Protein AF-A0A269XEV3-F1 (afdb_monomer)

Foldseek 3Di:
DVVVVDAAEDECPPQDADDLVVLLVHQEYEYEQVSLCSNQVFHDDDPVSVVSSVVSSVVSNHAKYWYQDDQQAIWIDGPVDIDGDGDDPDPPPDDPCPVVVVVVVD

Radius of gyration: 13.46 Å; Cα contacts (8 Å, |Δi|>4): 160; chains: 1; bounding box: 39×26×30 Å

Organism: NCBI:txid152332

Solvent-accessible surface area (backbone atoms only — not comparable to full-atom values): 6289 Å² total; per-residue (Å²): 97,68,94,73,79,43,89,34,76,43,65,57,77,74,77,61,94,74,57,66,75,56,45,52,60,24,40,30,40,45,29,42,59,71,35,44,23,67,75,61,70,47,76,72,84,50,71,68,41,48,49,54,44,37,50,58,42,42,79,46,54,26,55,32,36,33,38,40,51,70,86,67,12,34,40,38,31,42,95,87,52,70,51,77,46,67,46,79,91,64,87,79,87,70,85,90,53,65,70,60,55,55,65,74,72,112

Sequence (106 aa):
AKAHGVTTILNPAPAIDLPDSLLSLTDIIIPNETEAERLSGISIKNEADMQQTGDYFFERGISTVLITLGEQGTFFATQHESHIVPAYQVKAIDTTAAGDTFIGAF

pLDDT: mean 72.67, std 17.77, range [34.69, 91.31]

Mean predicted aligned error: 10.33 Å

InterPro domains:
  IPR002139 Ribokinase/fructokinase [PR00990] (21-36)
  IPR002139 Ribokinase/fructokinase [PR00990] (65-76)
  IPR011611 Carbohydrate kinase PfkB [PF00294] (1-106)
  IPR029056 Ribokinase-like [G3DSA:3.40.1190.20] (1-106)
  IPR029056 Ribokinase-like [SSF53613] (1-106)

Nearest PDB structures (foldseek):
  3ry7-assembly1_A-2  TM=9.185E-01  e=3.336E-14  Staphylococcus aureus subsp. aureus COL
  4xck-assembly1_A  TM=9.281E-01  e=1.525E-11  Vibrio cholerae O395
  1rk2-assembly2_C  TM=9.234E-01  e=3.858E-10  Escherichia coli
  5c3z-assembly1_B  TM=8.603E-01  e=1.132E-09  Homo sapiens
  6ils-assembly1_A  TM=9.119E-01  e=3.750E-08  Arabidopsis thaliana

Secondary structure (DSSP, 8-state):
-GGGTPPPEE---S-----HHHHTT-SEE--BHHHHHHHH----SSHHHHHHHHHHHHTTT-SEEEEE-GGG-EEEEESS-EEEEPPP----S--SSHHHHHHTT-

Structure (mmCIF, N/CA/C/O backbone):
data_AF-A0A269XEV3-F1
#
_entry.id   AF-A0A269XEV3-F1
#
loop_
_atom_site.group_PDB
_atom_site.id
_atom_site.type_symbol
_atom_site.label_atom_id
_atom_site.label_alt_id
_atom_site.label_comp_id
_atom_site.label_asym_id
_atom_site.label_entity_id
_atom_site.label_seq_id
_atom_site.pdbx_PDB_ins_code
_atom_site.Cartn_x
_atom_site.Cartn_y
_atom_site.Cartn_z
_atom_site.occupancy
_atom_site.B_iso_or_equiv
_atom_site.auth_seq_id
_atom_site.auth_comp_id
_atom_site.auth_asym_id
_atom_site.auth_atom_id
_atom_site.pdbx_PDB_model_num
ATOM 1 N N . ALA A 1 1 ? -14.583 -10.912 11.504 1.00 55.06 1 ALA A N 1
ATOM 2 C CA . ALA A 1 1 ? -14.010 -9.590 11.829 1.00 55.06 1 ALA A CA 1
ATOM 3 C C . ALA A 1 1 ? -14.975 -8.455 11.465 1.00 55.06 1 ALA A C 1
ATOM 5 O O . ALA A 1 1 ? -15.510 -7.847 12.383 1.00 55.06 1 ALA A O 1
ATOM 6 N N . LYS A 1 2 ? -15.332 -8.260 10.184 1.00 41.47 2 LYS A N 1
ATOM 7 C CA . LYS A 1 2 ? -16.237 -7.173 9.739 1.00 41.47 2 LYS A CA 1
ATOM 8 C C . LYS A 1 2 ? -17.630 -7.159 10.400 1.00 41.47 2 LYS A C 1
ATOM 10 O O . LYS A 1 2 ? -18.126 -6.109 10.782 1.00 41.47 2 LYS A O 1
ATOM 15 N N . ALA A 1 3 ? -18.215 -8.332 10.652 1.00 45.31 3 ALA A N 1
ATOM 16 C CA . ALA A 1 3 ? -19.509 -8.466 11.341 1.00 45.31 3 ALA A CA 1
ATOM 17 C C . ALA A 1 3 ? -19.503 -8.053 12.834 1.00 45.31 3 ALA A C 1
ATOM 19 O O . ALA A 1 3 ? -20.562 -7.992 13.451 1.00 45.31 3 ALA A O 1
ATOM 20 N N . HIS A 1 4 ? -18.329 -7.773 13.414 1.00 53.59 4 HIS A N 1
ATOM 21 C CA . HIS A 1 4 ? -18.168 -7.360 14.812 1.00 53.59 4 HIS A CA 1
ATOM 22 C C . HIS A 1 4 ? -17.565 -5.950 14.966 1.00 53.59 4 HIS A C 1
ATOM 24 O O . HIS A 1 4 ? -17.197 -5.581 16.076 1.00 53.59 4 HIS A O 1
ATOM 30 N N . GLY A 1 5 ? -17.458 -5.162 13.884 1.00 51.56 5 GLY A N 1
ATOM 31 C CA . GLY A 1 5 ? -16.924 -3.790 13.934 1.00 51.56 5 GLY A CA 1
ATOM 32 C C . GLY A 1 5 ? -15.411 -3.701 14.168 1.00 51.56 5 GLY A C 1
ATOM 33 O O . GLY A 1 5 ? -14.931 -2.687 14.661 1.00 51.56 5 GLY A O 1
ATOM 34 N N . VAL A 1 6 ? -14.667 -4.765 13.855 1.00 54.31 6 VAL A N 1
ATOM 35 C CA . VAL A 1 6 ? -13.207 -4.823 14.018 1.00 54.31 6 VAL A CA 1
ATOM 36 C C . VAL A 1 6 ? -12.538 -4.445 12.699 1.00 54.31 6 VAL A C 1
ATOM 38 O O . VAL A 1 6 ? -12.806 -5.107 11.693 1.00 54.31 6 VAL A O 1
ATOM 41 N N . THR A 1 7 ? -11.667 -3.430 12.723 1.00 65.75 7 THR A N 1
ATOM 42 C CA . THR A 1 7 ? -10.837 -3.016 11.582 1.00 65.75 7 THR A CA 1
ATOM 43 C C . THR A 1 7 ? -9.985 -4.182 11.099 1.00 65.75 7 THR A C 1
ATOM 45 O O . THR A 1 7 ? -9.284 -4.825 11.883 1.00 65.75 7 THR A O 1
ATOM 48 N N . THR A 1 8 ? -10.053 -4.470 9.806 1.00 72.25 8 THR A N 1
ATOM 49 C CA . THR A 1 8 ? -9.290 -5.547 9.172 1.00 72.25 8 THR A CA 1
ATOM 50 C C . THR A 1 8 ? -8.102 -4.990 8.401 1.00 72.25 8 THR A C 1
ATOM 52 O O . THR A 1 8 ? -8.264 -4.154 7.513 1.00 72.25 8 THR A O 1
ATOM 55 N N . ILE A 1 9 ? -6.907 -5.474 8.745 1.00 73.88 9 ILE A N 1
ATOM 56 C CA . ILE A 1 9 ? -5.658 -5.121 8.071 1.00 73.88 9 ILE A CA 1
ATOM 57 C C . ILE A 1 9 ? -5.155 -6.353 7.320 1.00 73.88 9 ILE A C 1
ATOM 59 O O . ILE A 1 9 ? -5.000 -7.422 7.914 1.00 73.88 9 ILE A O 1
ATOM 63 N N . LEU A 1 10 ? -4.913 -6.206 6.019 1.00 73.12 10 LEU A N 1
ATOM 64 C CA . LEU A 1 10 ? -4.366 -7.249 5.159 1.00 73.12 10 LEU A CA 1
ATOM 65 C C . LEU A 1 10 ? -2.969 -6.854 4.683 1.00 73.12 10 LEU A C 1
ATOM 67 O O . LEU A 1 10 ? -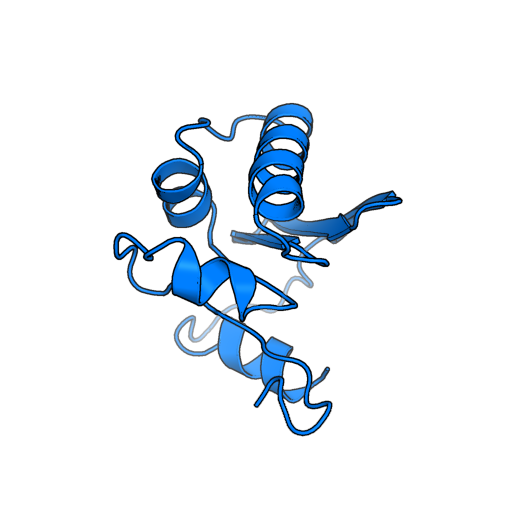2.811 -5.881 3.948 1.00 73.12 10 LEU A O 1
ATOM 71 N N . ASN A 1 11 ? -1.972 -7.650 5.059 1.00 74.56 11 ASN A N 1
ATOM 72 C CA . ASN A 1 11 ? -0.640 -7.609 4.466 1.00 74.56 11 ASN A CA 1
ATOM 73 C C . ASN A 1 11 ? -0.527 -8.775 3.465 1.00 74.56 11 ASN A C 1
ATOM 75 O O . ASN A 1 11 ? -0.437 -9.928 3.901 1.00 74.56 11 ASN A O 1
ATOM 79 N N . PRO A 1 12 ? -0.606 -8.526 2.148 1.00 61.56 12 PRO A N 1
ATOM 80 C CA . PRO A 1 12 ? -0.622 -9.566 1.128 1.00 61.56 12 PRO A CA 1
ATOM 81 C C . PRO A 1 12 ? 0.786 -10.118 0.836 1.00 61.56 12 PRO A C 1
ATOM 83 O O . PRO A 1 12 ? 1.219 -10.136 -0.312 1.00 61.56 12 PRO A O 1
ATOM 86 N N . ALA A 1 13 ? 1.479 -10.604 1.869 1.00 57.88 13 ALA A N 1
ATOM 87 C CA . ALA A 1 13 ? 2.804 -11.203 1.754 1.00 57.88 13 ALA A CA 1
ATOM 88 C C . ALA A 1 13 ? 2.743 -12.737 1.923 1.00 57.88 13 ALA A C 1
ATOM 90 O O . ALA A 1 13 ? 2.235 -13.217 2.943 1.00 57.88 13 ALA A O 1
ATOM 91 N N . PRO A 1 14 ? 3.306 -13.542 0.996 1.00 53.31 14 PRO A N 1
ATOM 92 C CA . PRO A 1 14 ? 3.830 -13.177 -0.326 1.00 53.31 14 PRO A CA 1
ATOM 93 C C . PRO A 1 14 ? 2.710 -12.915 -1.350 1.00 53.31 14 PRO A C 1
ATOM 95 O O . PRO A 1 14 ? 1.580 -13.351 -1.152 1.00 53.31 14 PRO A O 1
ATOM 98 N N . ALA A 1 15 ? 3.056 -12.273 -2.474 1.00 57.69 15 ALA A N 1
ATOM 99 C CA . ALA A 1 15 ? 2.154 -11.902 -3.569 1.00 57.69 15 ALA A CA 1
ATOM 100 C C . ALA A 1 15 ? 1.326 -13.084 -4.125 1.00 57.69 15 ALA A C 1
ATOM 102 O O . ALA A 1 15 ? 1.743 -13.790 -5.052 1.00 57.69 15 ALA A O 1
ATOM 103 N N . ILE A 1 16 ? 0.145 -13.296 -3.549 1.00 61.69 16 ILE A N 1
ATOM 104 C CA . ILE A 1 16 ? -0.856 -14.281 -3.963 1.00 61.69 16 ILE A CA 1
ATOM 105 C C . ILE A 1 16 ? -2.010 -13.519 -4.615 1.00 61.69 16 ILE 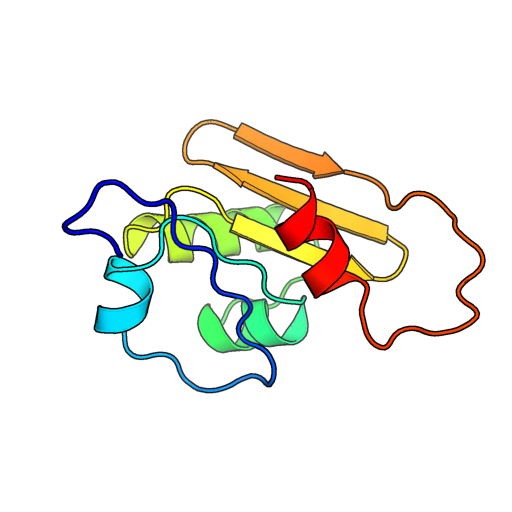A C 1
ATOM 107 O O . ILE A 1 16 ? -2.384 -12.442 -4.151 1.00 61.69 16 ILE A O 1
ATOM 111 N N . ASP A 1 17 ? -2.585 -14.081 -5.678 1.00 64.12 17 ASP A N 1
ATOM 112 C CA . ASP A 1 17 ? -3.805 -13.545 -6.279 1.00 64.12 17 ASP A CA 1
ATOM 113 C C . ASP A 1 17 ? -4.938 -13.587 -5.243 1.00 64.12 17 ASP A C 1
ATOM 115 O O . ASP A 1 17 ? -5.408 -14.655 -4.837 1.00 64.12 17 ASP A O 1
ATOM 119 N N . LEU A 1 18 ? -5.338 -12.411 -4.763 1.00 67.56 18 LEU A N 1
ATOM 120 C CA . LEU A 1 18 ? -6.385 -12.271 -3.762 1.00 67.56 18 LEU A CA 1
ATOM 121 C C . LEU A 1 18 ? -7.753 -12.236 -4.449 1.00 67.56 18 LEU A C 1
ATOM 123 O O . LEU A 1 18 ? -7.962 -11.407 -5.333 1.00 67.56 18 LEU A O 1
ATOM 127 N N . PRO A 1 19 ? -8.709 -13.093 -4.049 1.00 71.94 19 PRO A N 1
ATOM 128 C CA . PRO A 1 19 ? -10.057 -13.016 -4.587 1.00 71.94 19 PRO A CA 1
ATOM 129 C C . PRO A 1 19 ? -10.723 -11.711 -4.135 1.00 71.94 19 PRO A C 1
ATOM 131 O O . PRO A 1 19 ? -10.600 -11.322 -2.970 1.00 71.94 19 PRO A O 1
ATOM 134 N N . ASP A 1 20 ? -11.498 -11.081 -5.020 1.00 69.81 20 ASP A N 1
ATOM 135 C CA . ASP A 1 20 ? -12.201 -9.816 -4.742 1.00 69.81 20 ASP A CA 1
ATOM 136 C C . ASP A 1 20 ? -13.054 -9.879 -3.462 1.00 69.81 20 ASP A C 1
ATOM 138 O O . ASP A 1 20 ? -13.161 -8.905 -2.721 1.00 69.81 20 ASP A O 1
ATOM 142 N N . SER A 1 21 ? -13.591 -11.059 -3.130 1.00 70.88 21 SER A N 1
ATOM 143 C CA . SER A 1 21 ? -14.347 -11.291 -1.895 1.00 70.88 21 SER A CA 1
ATOM 144 C C . SER A 1 21 ? -13.545 -11.032 -0.616 1.00 70.88 21 SER A C 1
ATOM 146 O O . SER A 1 21 ? -14.130 -10.690 0.408 1.00 70.88 21 SER A O 1
ATOM 148 N N . LEU A 1 22 ? -12.222 -11.221 -0.647 1.00 68.88 22 LEU A N 1
ATOM 1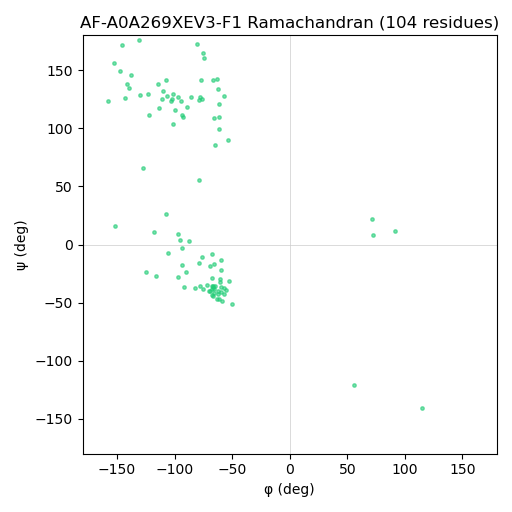49 C CA . LEU A 1 22 ? -11.337 -10.961 0.490 1.00 68.88 22 LEU A CA 1
ATOM 150 C C . LEU A 1 22 ? -10.981 -9.471 0.569 1.00 68.88 22 LEU A C 1
ATOM 152 O O . LEU A 1 22 ? -10.978 -8.904 1.661 1.00 68.88 22 LEU A O 1
ATOM 156 N N . LEU A 1 23 ? -10.795 -8.819 -0.583 1.00 69.44 23 LEU A N 1
ATOM 157 C CA . LEU A 1 23 ? -10.583 -7.371 -0.667 1.00 69.44 23 LEU A CA 1
ATOM 158 C C . LEU A 1 23 ? -11.803 -6.600 -0.147 1.00 69.44 23 LEU A C 1
ATOM 160 O O . LEU A 1 23 ? -11.652 -5.712 0.683 1.00 69.44 23 LEU A O 1
ATOM 164 N N . SER A 1 24 ? -13.024 -7.016 -0.493 1.00 69.56 24 SER A N 1
ATOM 165 C CA . SER A 1 24 ? -14.250 -6.396 0.037 1.00 69.56 24 SER A CA 1
ATOM 166 C C . SER A 1 24 ? -14.454 -6.593 1.545 1.00 69.56 24 SER A C 1
ATOM 168 O O . SER A 1 24 ? -15.261 -5.892 2.162 1.00 69.56 24 SER A O 1
ATOM 170 N N . LEU A 1 25 ? -13.751 -7.545 2.165 1.00 73.31 25 LEU A N 1
ATOM 171 C CA . LEU A 1 25 ? -13.751 -7.753 3.615 1.00 73.31 25 LEU A CA 1
ATOM 172 C C . LEU A 1 25 ? -12.605 -7.031 4.329 1.00 73.31 25 LEU A C 1
ATOM 174 O O . LEU A 1 25 ? -12.569 -7.101 5.554 1.00 73.31 25 LEU A O 1
ATOM 178 N N . THR A 1 26 ? -11.727 -6.363 3.580 1.00 77.94 26 THR A N 1
ATOM 179 C CA . THR A 1 26 ? -10.525 -5.681 4.061 1.00 77.94 26 THR A CA 1
ATOM 180 C C . THR A 1 26 ? -10.773 -4.178 4.141 1.00 77.94 26 THR A C 1
ATOM 182 O O . THR A 1 26 ? -11.230 -3.574 3.175 1.00 77.94 26 THR A O 1
ATOM 185 N N . ASP A 1 27 ? -10.464 -3.564 5.280 1.00 79.06 27 ASP A N 1
ATOM 186 C CA . ASP A 1 27 ? -10.601 -2.116 5.464 1.00 79.06 27 ASP A CA 1
ATOM 187 C C . ASP A 1 27 ? -9.293 -1.386 5.120 1.00 79.06 27 ASP A C 1
ATOM 189 O O . ASP A 1 27 ? -9.326 -0.300 4.537 1.00 79.06 27 ASP A O 1
ATOM 193 N N . ILE A 1 28 ? -8.151 -2.008 5.441 1.00 82.75 28 ILE A N 1
ATOM 194 C CA . ILE A 1 28 ? -6.801 -1.486 5.204 1.00 82.75 28 ILE A CA 1
ATOM 195 C C . ILE A 1 28 ? -5.946 -2.550 4.510 1.00 82.75 28 ILE A C 1
ATOM 197 O O . ILE A 1 28 ? -5.837 -3.673 5.006 1.00 82.75 28 ILE A O 1
ATOM 201 N N . ILE A 1 29 ? -5.295 -2.198 3.400 1.00 84.69 29 ILE A N 1
ATOM 202 C CA . ILE A 1 29 ? -4.332 -3.072 2.714 1.00 84.69 29 ILE A CA 1
ATOM 203 C C . ILE A 1 29 ? -2.921 -2.478 2.770 1.00 84.69 29 ILE A C 1
ATOM 205 O O . ILE A 1 29 ? -2.757 -1.270 2.599 1.00 84.69 29 ILE A O 1
ATOM 209 N N . ILE A 1 30 ? -1.911 -3.319 3.015 1.00 86.50 30 ILE A N 1
ATOM 210 C CA . ILE A 1 30 ? -0.507 -2.901 3.164 1.00 86.50 30 ILE A CA 1
ATOM 211 C C . ILE A 1 30 ? 0.431 -3.708 2.239 1.00 86.50 30 ILE A C 1
ATOM 213 O O . ILE A 1 30 ? 1.219 -4.507 2.742 1.00 86.50 30 ILE A O 1
ATOM 217 N N . PRO A 1 31 ? 0.335 -3.593 0.899 1.00 87.69 31 PRO A N 1
ATOM 218 C CA . PRO A 1 31 ? 1.264 -4.271 -0.009 1.00 87.69 31 PRO A CA 1
ATOM 219 C C . PRO A 1 31 ? 2.653 -3.601 -0.055 1.00 87.69 31 PRO A C 1
ATOM 221 O O . PRO A 1 31 ? 2.816 -2.416 0.252 1.00 87.69 31 PRO A O 1
ATOM 224 N N . ASN A 1 32 ? 3.671 -4.333 -0.508 1.00 85.56 32 ASN A N 1
ATOM 225 C CA . ASN A 1 32 ? 4.879 -3.715 -1.081 1.00 85.56 32 ASN A CA 1
ATOM 226 C C . ASN A 1 32 ? 4.666 -3.289 -2.543 1.00 85.56 32 ASN A C 1
ATOM 228 O O . ASN A 1 32 ? 3.638 -3.604 -3.140 1.00 85.56 32 ASN A O 1
ATOM 232 N N . GLU A 1 33 ? 5.631 -2.571 -3.128 1.00 86.69 33 GLU A N 1
ATOM 233 C CA . GLU A 1 33 ? 5.574 -2.119 -4.530 1.00 86.69 33 GLU A CA 1
ATOM 234 C C . GLU A 1 33 ? 5.229 -3.269 -5.490 1.00 86.69 33 GLU A C 1
ATOM 236 O O . GLU A 1 33 ? 4.262 -3.181 -6.238 1.00 86.69 33 GLU A O 1
ATOM 241 N N . THR A 1 34 ? 5.947 -4.391 -5.417 1.00 85.12 34 THR A N 1
ATOM 242 C CA . THR A 1 34 ? 5.751 -5.535 -6.325 1.00 85.12 34 THR A CA 1
ATOM 243 C C . THR A 1 34 ? 4.388 -6.216 -6.154 1.00 85.12 34 THR A C 1
ATOM 245 O O . THR A 1 34 ? 3.776 -6.650 -7.129 1.00 85.12 34 THR A O 1
ATOM 248 N N . GLU A 1 35 ? 3.891 -6.331 -4.925 1.00 85.38 35 GLU A N 1
ATOM 249 C CA . GLU A 1 35 ? 2.561 -6.867 -4.619 1.00 85.38 35 GLU A CA 1
ATOM 250 C C . GLU A 1 35 ? 1.461 -5.938 -5.117 1.00 85.38 35 GLU A C 1
ATOM 252 O O . GLU A 1 35 ? 0.492 -6.405 -5.714 1.00 85.38 35 GLU A O 1
ATOM 257 N N . ALA A 1 36 ? 1.625 -4.631 -4.909 1.00 86.94 36 ALA A N 1
ATOM 258 C CA . ALA A 1 36 ? 0.693 -3.619 -5.370 1.00 86.94 36 ALA A CA 1
ATOM 259 C C . ALA A 1 36 ? 0.599 -3.637 -6.902 1.00 86.94 36 ALA A C 1
ATOM 261 O O . ALA A 1 36 ? -0.510 -3.729 -7.423 1.00 86.94 36 ALA A O 1
ATOM 262 N N . GLU A 1 37 ? 1.737 -3.676 -7.607 1.00 89.06 37 GLU A N 1
ATOM 263 C CA . GLU A 1 37 ? 1.784 -3.801 -9.069 1.00 89.06 37 GLU A CA 1
ATOM 264 C C . GLU A 1 37 ? 1.107 -5.083 -9.562 1.00 89.06 37 GLU A C 1
ATOM 266 O O . GLU A 1 37 ? 0.392 -5.075 -10.565 1.00 89.06 37 GLU A O 1
ATOM 271 N N . ARG A 1 38 ? 1.309 -6.204 -8.863 1.00 85.75 38 ARG A N 1
ATOM 272 C CA . ARG A 1 38 ? 0.715 -7.488 -9.248 1.00 85.75 38 ARG A CA 1
ATOM 273 C C . ARG A 1 38 ? -0.797 -7.514 -9.039 1.00 85.75 38 ARG A C 1
ATOM 275 O O . ARG A 1 38 ? -1.506 -8.069 -9.872 1.00 85.75 38 ARG A O 1
ATOM 282 N N . LEU A 1 39 ? -1.278 -6.936 -7.939 1.00 84.94 39 LEU A N 1
ATOM 283 C CA . LEU A 1 39 ? -2.699 -6.903 -7.597 1.00 84.94 39 LEU A CA 1
ATOM 284 C C . LEU A 1 39 ? -3.476 -5.896 -8.448 1.00 84.94 39 LEU A C 1
ATOM 286 O O . LEU A 1 39 ? -4.613 -6.191 -8.812 1.00 84.94 39 LEU A O 1
ATOM 290 N N . SER A 1 40 ? -2.892 -4.732 -8.751 1.00 86.06 40 SER A N 1
ATOM 291 C CA . SER A 1 40 ? -3.536 -3.672 -9.539 1.00 86.06 40 SER A CA 1
ATOM 292 C C . SER A 1 40 ? -3.296 -3.792 -11.044 1.00 86.06 40 SER A C 1
ATOM 294 O O . SER A 1 40 ? -4.083 -3.277 -11.837 1.00 86.06 40 SER A O 1
ATOM 296 N N . GLY A 1 41 ? -2.217 -4.464 -11.454 1.00 87.94 41 GLY A N 1
ATOM 297 C CA . GLY A 1 41 ? -1.734 -4.472 -12.836 1.00 87.94 41 GLY A CA 1
ATOM 298 C C . GLY A 1 41 ? -1.095 -3.148 -13.276 1.00 87.94 41 GLY A C 1
ATOM 299 O O . GLY A 1 41 ? -0.815 -2.976 -14.464 1.00 87.94 41 GLY A O 1
ATOM 300 N N . ILE A 1 42 ? -0.882 -2.206 -12.353 1.00 88.44 42 ILE A N 1
ATOM 301 C CA . ILE A 1 42 ? -0.324 -0.874 -12.610 1.00 88.44 42 ILE A CA 1
ATOM 302 C C . ILE A 1 42 ? 1.138 -0.887 -12.187 1.00 88.44 42 ILE A C 1
ATOM 304 O O . ILE A 1 42 ? 1.430 -1.205 -11.043 1.00 88.44 42 ILE A O 1
ATOM 308 N N . SER A 1 43 ? 2.055 -0.526 -13.088 1.00 90.00 43 SER A N 1
ATOM 309 C CA . SER A 1 43 ? 3.469 -0.419 -12.716 1.00 90.00 43 SER A CA 1
ATOM 310 C C . SER A 1 43 ? 3.730 0.883 -11.963 1.00 90.00 43 SER A C 1
ATOM 312 O O . SER A 1 43 ? 3.407 1.956 -12.469 1.00 90.00 43 SER A O 1
ATOM 314 N N . ILE A 1 44 ? 4.339 0.786 -10.7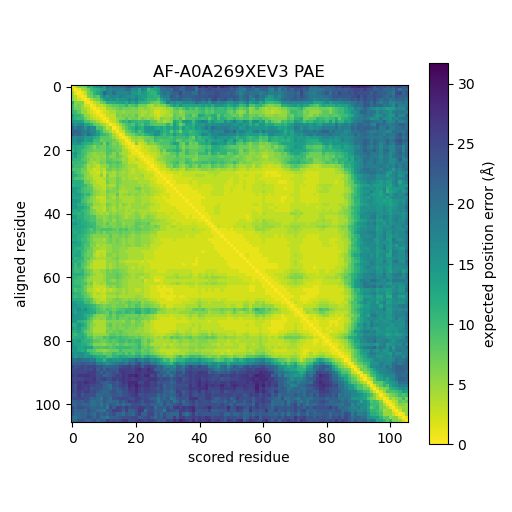85 1.00 87.56 44 ILE A N 1
ATOM 315 C CA . ILE A 1 44 ? 4.594 1.901 -9.879 1.00 87.56 44 ILE A CA 1
ATOM 316 C C . ILE A 1 44 ? 5.984 2.468 -10.173 1.00 87.56 44 ILE A C 1
ATOM 318 O O . ILE A 1 44 ? 7.005 1.846 -9.892 1.00 87.56 44 ILE A O 1
ATOM 322 N N . LYS A 1 45 ? 6.038 3.670 -10.751 1.00 86.50 45 LYS A N 1
ATOM 323 C CA . LYS A 1 45 ? 7.288 4.397 -11.047 1.00 86.50 45 LYS A CA 1
ATOM 324 C C . LYS A 1 45 ? 7.312 5.793 -10.450 1.00 86.50 45 LYS A C 1
ATOM 326 O O . LYS A 1 45 ? 8.382 6.376 -10.288 1.00 86.50 45 LYS A O 1
ATOM 331 N N . ASN A 1 46 ? 6.143 6.358 -10.189 1.00 86.62 46 ASN A N 1
ATOM 332 C CA . ASN A 1 46 ? 5.970 7.685 -9.628 1.00 86.62 46 ASN A CA 1
ATOM 333 C C . ASN A 1 46 ? 4.738 7.722 -8.709 1.00 86.62 46 ASN A C 1
ATOM 335 O O . ASN A 1 46 ? 3.955 6.776 -8.649 1.00 86.62 46 ASN A O 1
ATOM 339 N N . GLU A 1 47 ? 4.567 8.832 -7.996 1.00 84.56 47 GLU A N 1
ATOM 340 C CA . GLU A 1 47 ? 3.463 9.026 -7.051 1.00 84.56 47 GLU A CA 1
ATOM 341 C C . GLU A 1 47 ? 2.074 8.953 -7.711 1.00 84.56 47 GLU A C 1
ATOM 343 O O . GLU A 1 47 ? 1.138 8.440 -7.103 1.00 84.56 47 GLU A O 1
ATOM 348 N N . ALA A 1 48 ? 1.931 9.380 -8.971 1.00 88.62 48 ALA A N 1
ATOM 349 C CA . ALA A 1 48 ? 0.658 9.269 -9.681 1.00 88.62 48 ALA A CA 1
ATOM 350 C C . ALA A 1 48 ? 0.277 7.801 -9.933 1.00 88.62 48 ALA A C 1
ATOM 352 O O . ALA A 1 48 ? -0.891 7.448 -9.796 1.00 88.62 48 ALA A O 1
ATOM 353 N N . ASP A 1 49 ? 1.248 6.927 -10.218 1.00 91.00 49 ASP A N 1
ATOM 354 C CA . ASP A 1 49 ? 1.000 5.486 -10.372 1.00 91.00 49 ASP A CA 1
ATOM 355 C C . ASP A 1 49 ? 0.570 4.846 -9.034 1.00 91.00 49 ASP A C 1
ATOM 357 O O . ASP A 1 49 ? -0.287 3.957 -8.999 1.00 91.00 49 ASP A O 1
ATOM 361 N N . MET A 1 50 ? 1.135 5.319 -7.913 1.00 89.19 50 MET A N 1
ATOM 362 C CA . MET A 1 50 ? 0.734 4.891 -6.565 1.00 89.19 50 MET A CA 1
ATOM 363 C C . MET A 1 50 ? -0.693 5.332 -6.250 1.00 89.19 50 MET A C 1
ATOM 365 O O . MET A 1 50 ? -1.476 4.547 -5.718 1.00 89.19 50 MET A O 1
ATOM 369 N N . GLN A 1 51 ? -1.052 6.558 -6.629 1.00 89.31 51 GLN A N 1
ATOM 370 C CA . GLN A 1 51 ? -2.408 7.071 -6.481 1.00 89.31 51 GLN A CA 1
ATOM 371 C C . GLN A 1 51 ? -3.406 6.259 -7.315 1.00 89.31 51 GLN A C 1
ATOM 373 O O . GLN 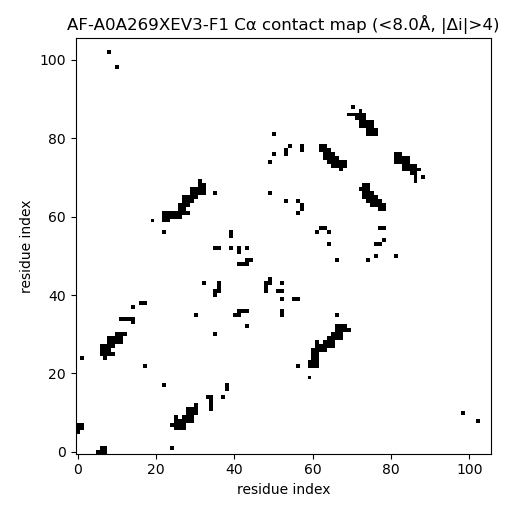A 1 51 ? -4.407 5.802 -6.772 1.00 89.31 51 GLN A O 1
ATOM 378 N N . GLN A 1 52 ? -3.091 5.973 -8.582 1.00 91.31 52 GLN A N 1
ATOM 379 C CA . GLN A 1 52 ? -3.917 5.103 -9.430 1.00 91.31 52 GLN A CA 1
ATOM 380 C C . GLN A 1 52 ? -4.065 3.690 -8.849 1.00 91.31 52 GLN A C 1
ATOM 382 O O . GLN A 1 52 ? -5.127 3.075 -8.938 1.00 91.31 52 GLN A O 1
ATOM 387 N N . THR A 1 53 ? -3.005 3.173 -8.229 1.00 91.06 53 THR A N 1
ATOM 388 C CA . THR A 1 53 ? -3.045 1.890 -7.521 1.00 91.06 53 THR A CA 1
ATOM 389 C C . THR A 1 53 ? -3.931 1.959 -6.276 1.00 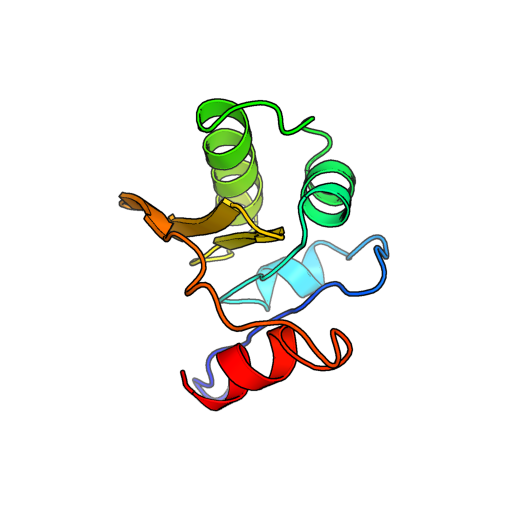91.06 53 THR A C 1
ATOM 391 O O . THR A 1 53 ? -4.676 1.020 -6.008 1.00 91.06 53 THR A O 1
ATOM 394 N N . GLY A 1 54 ? -3.914 3.073 -5.541 1.00 90.00 54 GLY A N 1
ATOM 395 C CA . GLY A 1 54 ? -4.845 3.339 -4.444 1.00 90.00 54 GLY A CA 1
ATOM 396 C C . GLY A 1 54 ? -6.301 3.327 -4.910 1.00 90.00 54 GLY A C 1
ATOM 397 O O . GLY A 1 54 ? -7.119 2.597 -4.349 1.00 90.00 54 GLY A O 1
ATOM 398 N N . ASP A 1 55 ? -6.596 4.045 -5.996 1.00 90.31 55 ASP A N 1
ATOM 399 C CA . ASP A 1 55 ? -7.933 4.118 -6.597 1.00 90.31 55 ASP A CA 1
ATOM 400 C C . ASP A 1 55 ? -8.466 2.728 -6.976 1.00 90.31 55 ASP A C 1
ATOM 402 O O . ASP A 1 55 ? -9.606 2.387 -6.651 1.00 90.31 55 ASP A O 1
ATOM 406 N N . TYR A 1 56 ? -7.618 1.871 -7.555 1.00 90.94 56 TYR A N 1
ATOM 407 C CA . TYR A 1 56 ? -7.957 0.480 -7.874 1.00 90.94 56 TYR A CA 1
ATOM 408 C C . TYR A 1 56 ? -8.456 -0.320 -6.655 1.00 90.94 56 TYR A C 1
ATOM 410 O O . TYR A 1 56 ? -9.380 -1.138 -6.769 1.00 90.94 56 TYR A O 1
ATOM 418 N N . PHE A 1 57 ? -7.850 -0.112 -5.484 1.00 89.19 57 PHE A N 1
ATOM 419 C CA . PHE A 1 57 ? -8.261 -0.771 -4.244 1.00 89.19 57 PHE A CA 1
ATOM 420 C C . PHE A 1 57 ? -9.510 -0.121 -3.636 1.00 89.19 57 PHE A C 1
ATOM 422 O O . PHE A 1 57 ? -10.375 -0.839 -3.125 1.00 89.19 57 PHE A O 1
ATOM 429 N N . PHE A 1 58 ? -9.655 1.203 -3.735 1.00 90.06 58 PHE A N 1
ATOM 430 C CA . PHE A 1 58 ? -10.851 1.910 -3.267 1.00 90.06 58 PHE A CA 1
ATOM 431 C C . PHE A 1 58 ? -12.110 1.471 -4.018 1.00 90.06 58 PHE A C 1
ATOM 433 O O . PHE A 1 58 ? -13.145 1.233 -3.392 1.00 90.06 58 PHE A O 1
ATOM 440 N N . GLU A 1 59 ? -12.015 1.250 -5.331 1.00 87.81 59 GLU A N 1
ATOM 441 C CA . GLU A 1 59 ? -13.110 0.694 -6.141 1.00 87.81 59 GLU A CA 1
ATOM 442 C C . GLU A 1 59 ? -13.559 -0.705 -5.675 1.00 87.81 59 GLU A C 1
ATOM 444 O O . GLU A 1 59 ? -14.698 -1.106 -5.916 1.00 87.81 59 GLU A O 1
ATOM 449 N N . ARG A 1 60 ? -12.697 -1.443 -4.962 1.00 85.31 60 ARG A N 1
ATOM 450 C CA . ARG A 1 60 ? -12.971 -2.790 -4.423 1.00 85.31 60 ARG A CA 1
ATOM 451 C C . ARG A 1 60 ? -13.459 -2.793 -2.974 1.00 85.31 60 ARG A C 1
ATOM 453 O O . ARG A 1 60 ? -13.698 -3.863 -2.405 1.00 85.31 60 ARG A O 1
ATOM 460 N N . GLY A 1 61 ? -13.666 -1.609 -2.397 1.00 83.69 61 GLY A N 1
ATOM 461 C CA . GLY A 1 61 ? -14.239 -1.426 -1.064 1.00 83.69 61 GLY A CA 1
ATOM 462 C 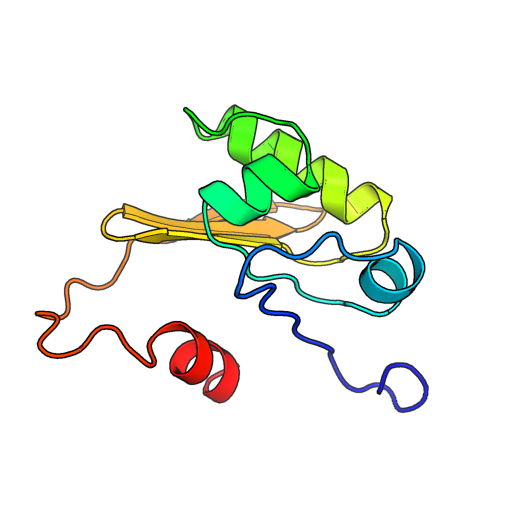C . GLY A 1 61 ? -13.219 -1.353 0.070 1.00 83.69 61 GLY A C 1
ATOM 463 O O . GLY A 1 61 ? -13.624 -1.411 1.231 1.00 83.69 61 GLY A O 1
ATOM 464 N N . ILE A 1 62 ? -11.931 -1.217 -0.253 1.00 88.00 62 ILE A N 1
ATOM 465 C CA . ILE A 1 62 ? -10.891 -0.886 0.724 1.00 88.00 62 ILE A CA 1
ATOM 466 C C . ILE A 1 62 ? -10.995 0.610 1.032 1.00 88.00 62 ILE A C 1
ATOM 468 O O . ILE A 1 62 ? -11.270 1.410 0.143 1.00 88.00 62 ILE A O 1
ATOM 472 N N . SER A 1 63 ? -10.803 1.001 2.289 1.00 84.88 63 SER A N 1
ATOM 473 C CA . SER A 1 63 ? -10.899 2.409 2.705 1.00 84.88 63 SER A CA 1
ATOM 474 C C . SER A 1 63 ? -9.531 3.086 2.772 1.00 84.88 63 SER A C 1
ATOM 476 O O . SER A 1 63 ? -9.433 4.298 2.572 1.00 84.88 63 SER A O 1
ATOM 478 N N . THR A 1 64 ? -8.482 2.299 3.028 1.00 86.44 64 THR A N 1
ATOM 479 C CA . THR A 1 64 ? -7.114 2.784 3.226 1.00 86.44 64 THR A CA 1
ATOM 480 C C . THR A 1 64 ? -6.101 1.859 2.555 1.00 86.44 64 THR A C 1
ATOM 482 O O . THR A 1 64 ? -6.150 0.639 2.715 1.00 86.44 64 THR A O 1
ATOM 485 N N . VAL A 1 65 ? -5.141 2.443 1.847 1.00 89.75 65 VAL A N 1
ATOM 486 C CA . VAL A 1 65 ? -4.063 1.733 1.151 1.00 89.75 65 VAL A CA 1
ATOM 487 C C . VAL A 1 65 ? -2.723 2.258 1.649 1.00 89.75 65 VAL A C 1
ATOM 489 O O . VAL A 1 65 ? -2.502 3.467 1.676 1.00 89.75 65 VAL A O 1
ATOM 492 N N . LEU A 1 66 ? -1.823 1.355 2.034 1.00 88.50 66 LEU A N 1
ATOM 493 C CA . LEU A 1 66 ? -0.444 1.673 2.391 1.00 88.50 66 LEU A CA 1
ATOM 494 C C . LEU A 1 66 ? 0.519 0.886 1.504 1.00 88.50 66 LEU A C 1
ATOM 496 O O . LEU A 1 66 ? 0.633 -0.323 1.645 1.00 88.50 66 LEU A O 1
ATOM 500 N N . ILE A 1 67 ? 1.244 1.551 0.613 1.00 89.19 67 ILE A N 1
ATOM 501 C CA . ILE A 1 67 ? 2.243 0.897 -0.238 1.00 89.19 67 ILE A CA 1
ATOM 502 C C . ILE A 1 67 ? 3.617 1.127 0.377 1.00 89.19 67 ILE A C 1
ATOM 504 O O . ILE A 1 67 ? 4.080 2.265 0.475 1.00 89.19 67 ILE A O 1
ATOM 508 N N . THR A 1 68 ? 4.277 0.058 0.814 1.00 85.94 68 THR A N 1
ATOM 509 C CA . THR A 1 68 ? 5.636 0.152 1.366 1.00 85.94 68 THR A CA 1
ATOM 510 C C . THR A 1 68 ? 6.658 0.323 0.238 1.00 85.94 68 THR A C 1
ATOM 512 O O . THR A 1 68 ? 6.708 -0.491 -0.679 1.00 85.94 68 THR A O 1
ATOM 515 N N . LEU A 1 69 ? 7.473 1.385 0.316 1.00 84.00 69 LEU A N 1
ATOM 516 C CA . LEU A 1 69 ? 8.468 1.802 -0.690 1.00 84.00 69 LEU A CA 1
ATOM 517 C C . LEU A 1 69 ? 9.914 1.533 -0.221 1.00 84.00 69 LEU A C 1
ATOM 519 O O . LEU A 1 69 ? 10.855 2.268 -0.545 1.00 84.00 69 LEU A O 1
ATOM 523 N N . GLY A 1 70 ? 10.087 0.540 0.657 1.00 79.19 70 GLY A N 1
ATOM 524 C CA . GLY A 1 70 ? 11.366 0.221 1.290 1.00 79.19 70 GLY A CA 1
ATOM 525 C C . GLY A 1 70 ? 11.980 1.419 2.025 1.00 79.19 70 GLY A C 1
ATOM 526 O O . GLY A 1 70 ? 11.382 1.984 2.939 1.00 79.19 70 GLY A O 1
ATOM 527 N N . GLU A 1 71 ? 13.190 1.814 1.623 1.00 74.06 71 GLU A N 1
ATOM 528 C CA . GLU A 1 71 ? 13.931 2.932 2.231 1.00 74.06 71 GLU A CA 1
ATOM 529 C C . GLU A 1 71 ? 13.306 4.309 1.956 1.00 74.06 71 GLU A C 1
ATOM 531 O O . GLU A 1 71 ? 13.599 5.269 2.669 1.00 74.06 71 GLU A 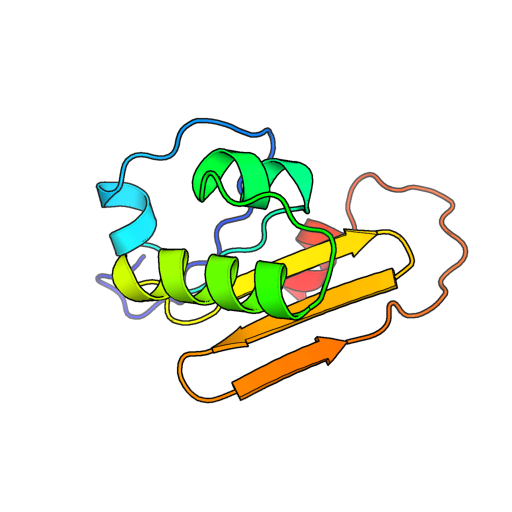O 1
ATOM 536 N N . GLN A 1 72 ? 12.436 4.420 0.946 1.00 75.31 72 GLN A N 1
ATOM 537 C CA . GLN A 1 72 ? 11.776 5.680 0.595 1.00 75.31 72 GLN A CA 1
ATOM 538 C C . GLN A 1 72 ? 10.606 6.004 1.533 1.00 75.31 72 GLN A C 1
ATOM 540 O O . GLN A 1 72 ? 10.168 7.153 1.589 1.00 75.31 72 GLN A O 1
ATOM 545 N N . GLY A 1 73 ? 10.124 5.025 2.306 1.00 84.38 73 GLY A N 1
ATOM 546 C CA . GLY A 1 73 ? 8.995 5.199 3.211 1.00 84.38 73 GLY A CA 1
ATOM 547 C C . GLY A 1 73 ? 7.781 4.383 2.830 1.00 84.38 73 GLY A C 1
ATOM 548 O O . GLY A 1 73 ? 7.865 3.208 2.480 1.00 84.38 73 GLY A O 1
ATOM 549 N N . THR A 1 74 ? 6.616 4.988 2.991 1.00 85.88 74 THR A N 1
ATOM 550 C CA . THR A 1 74 ? 5.328 4.357 2.734 1.00 85.88 74 THR A CA 1
ATOM 551 C C . THR A 1 74 ? 4.397 5.388 2.131 1.00 85.88 74 THR A C 1
ATOM 553 O O . THR A 1 74 ? 4.203 6.468 2.686 1.00 85.88 74 THR A O 1
ATOM 556 N N . PHE A 1 75 ? 3.822 5.055 0.987 1.00 88.31 75 PHE A N 1
ATOM 557 C CA . PHE A 1 75 ? 2.730 5.819 0.414 1.00 88.31 75 PHE A CA 1
ATOM 558 C C . PHE A 1 75 ? 1.444 5.454 1.146 1.00 88.31 75 PHE A C 1
ATOM 560 O O . PHE A 1 75 ? 1.087 4.283 1.218 1.00 88.31 75 PHE A O 1
ATOM 567 N N . PHE A 1 76 ? 0.762 6.446 1.700 1.00 86.88 76 PHE A N 1
ATOM 568 C CA . PHE A 1 76 ? -0.524 6.300 2.364 1.00 86.88 76 PHE A CA 1
ATOM 569 C C . PHE A 1 76 ? -1.595 6.968 1.511 1.00 86.88 76 PHE A C 1
ATOM 571 O O . PHE A 1 76 ? -1.429 8.119 1.112 1.00 86.88 76 PHE A O 1
ATOM 578 N N . ALA A 1 77 ? -2.706 6.278 1.275 1.00 89.25 77 ALA A N 1
ATOM 579 C CA . ALA A 1 77 ? -3.856 6.835 0.584 1.00 89.25 77 ALA A CA 1
ATOM 580 C C . ALA A 1 77 ? -5.175 6.425 1.243 1.00 89.25 77 ALA A C 1
ATOM 582 O O . ALA A 1 77 ? -5.351 5.300 1.717 1.00 89.25 77 ALA A O 1
ATOM 583 N N . THR A 1 78 ? -6.132 7.343 1.185 1.00 88.94 78 THR A N 1
ATOM 584 C CA . THR A 1 78 ? -7.551 7.163 1.509 1.00 88.94 78 THR A CA 1
ATOM 585 C C . THR A 1 78 ? -8.402 7.739 0.375 1.00 88.94 78 THR A C 1
ATOM 587 O O . THR A 1 78 ? -7.883 8.391 -0.528 1.00 88.94 78 THR A O 1
ATOM 590 N N . GLN A 1 79 ? -9.727 7.594 0.456 1.00 82.88 79 GLN A N 1
ATOM 591 C CA . GLN A 1 79 ? -10.658 8.211 -0.503 1.00 82.88 79 GLN A CA 1
ATOM 592 C C . GLN A 1 79 ? -10.594 9.752 -0.569 1.00 82.88 79 GLN A C 1
ATOM 594 O O . GLN A 1 79 ? -11.188 10.350 -1.466 1.00 82.88 79 GLN A O 1
ATOM 599 N N . HIS A 1 80 ? -9.942 10.414 0.391 1.00 83.38 80 HIS A N 1
ATOM 600 C CA . HIS A 1 80 ? -9.918 11.876 0.490 1.00 83.38 80 HIS A CA 1
ATOM 601 C C . HIS A 1 80 ? -8.528 12.483 0.318 1.00 83.38 80 HIS A C 1
ATOM 603 O O . HIS A 1 80 ? -8.420 13.637 -0.094 1.00 83.38 80 HIS A O 1
ATOM 609 N N . GLU A 1 81 ? -7.477 11.736 0.642 1.00 86.81 81 GLU A N 1
ATOM 610 C CA . GLU A 1 81 ? -6.108 12.238 0.625 1.00 86.81 81 GLU A CA 1
ATOM 611 C C . GLU A 1 81 ? -5.090 11.129 0.379 1.00 86.81 81 GLU A C 1
ATOM 613 O O . GLU A 1 81 ? -5.329 9.964 0.701 1.00 86.81 81 GLU A O 1
ATOM 618 N N . SER A 1 82 ? -3.925 11.521 -0.126 1.00 86.50 82 SER A N 1
ATOM 619 C CA . SER A 1 82 ? -2.762 10.657 -0.279 1.00 86.50 82 SER A CA 1
ATOM 620 C C . SER A 1 82 ? -1.486 11.424 0.038 1.00 86.50 82 SER A C 1
ATOM 622 O O . SER A 1 82 ? -1.349 12.570 -0.386 1.00 86.50 82 SER A O 1
ATOM 624 N N . HIS A 1 83 ? -0.554 10.794 0.754 1.00 83.69 83 HIS A N 1
ATOM 625 C CA . HIS A 1 83 ? 0.735 11.381 1.124 1.00 83.69 83 HIS A CA 1
ATOM 626 C C . HIS A 1 83 ? 1.822 10.309 1.191 1.00 83.69 83 HIS A C 1
ATOM 628 O O . HIS A 1 83 ? 1.569 9.171 1.587 1.00 83.69 83 HIS A O 1
ATOM 634 N N . ILE A 1 84 ? 3.062 10.687 0.887 1.00 83.69 84 ILE A N 1
ATOM 635 C CA . ILE A 1 84 ? 4.231 9.844 1.152 1.00 83.69 84 ILE A CA 1
ATOM 636 C C . ILE A 1 84 ? 4.742 10.150 2.558 1.00 83.69 84 ILE A C 1
ATOM 638 O O . ILE A 1 84 ? 5.166 11.267 2.859 1.00 83.69 84 ILE A O 1
ATOM 642 N N . VAL A 1 85 ? 4.731 9.136 3.416 1.00 79.00 85 VAL A N 1
ATOM 643 C CA . VAL A 1 85 ? 5.337 9.188 4.744 1.00 79.00 85 VAL A CA 1
ATOM 644 C C . VAL A 1 85 ? 6.762 8.643 4.626 1.00 79.00 85 VAL A C 1
ATOM 646 O O . VAL A 1 85 ? 6.925 7.449 4.368 1.00 79.00 85 VAL A O 1
ATOM 649 N N . PRO A 1 86 ? 7.811 9.472 4.784 1.00 74.62 86 PRO A N 1
ATOM 650 C CA . PRO A 1 86 ? 9.188 9.001 4.686 1.00 74.62 86 PRO A CA 1
ATOM 651 C C . PRO A 1 86 ? 9.494 7.974 5.783 1.00 74.62 86 PRO A C 1
ATOM 653 O O . PRO A 1 86 ? 9.047 8.118 6.924 1.00 74.62 86 PRO A O 1
ATOM 656 N N . ALA A 1 87 ? 10.279 6.944 5.453 1.00 64.19 87 ALA A N 1
ATOM 657 C CA . ALA A 1 87 ? 10.726 5.969 6.443 1.00 64.19 87 ALA A CA 1
ATOM 658 C C . ALA A 1 87 ? 11.572 6.684 7.502 1.00 64.19 87 ALA A C 1
ATOM 660 O O . ALA A 1 87 ? 12.491 7.441 7.178 1.00 64.19 87 ALA A O 1
ATOM 661 N N . TYR A 1 88 ? 11.321 6.403 8.781 1.00 53.34 88 TYR A N 1
ATOM 662 C CA . TYR A 1 88 ? 12.320 6.708 9.798 1.00 53.34 88 TYR A CA 1
ATOM 663 C C . TYR A 1 88 ? 13.579 5.897 9.472 1.00 53.34 88 TYR A C 1
ATOM 665 O O . TYR A 1 88 ? 13.519 4.670 9.418 1.00 53.34 88 TYR A O 1
ATOM 673 N N . GLN A 1 89 ? 14.718 6.568 9.251 1.00 41.78 89 GLN A N 1
ATOM 674 C CA . GLN A 1 89 ? 16.014 5.898 9.104 1.00 41.78 89 GLN A CA 1
ATOM 675 C C . GLN A 1 89 ? 16.395 5.224 10.428 1.00 41.78 89 GLN A C 1
ATOM 677 O O . GLN A 1 89 ? 17.118 5.776 11.257 1.00 41.78 89 GLN A O 1
ATOM 682 N N . VAL A 1 90 ? 15.912 4.006 10.634 1.00 43.84 90 VAL A N 1
ATOM 683 C CA . VAL A 1 90 ? 16.458 3.076 11.614 1.00 43.84 90 VAL A CA 1
ATOM 684 C C . VAL A 1 90 ? 17.405 2.137 10.886 1.00 43.84 90 VAL A C 1
ATOM 686 O O . VAL A 1 90 ? 17.071 1.548 9.863 1.00 43.84 90 VAL A O 1
ATOM 689 N N . LYS A 1 91 ? 18.631 2.041 11.403 1.00 35.09 91 LYS A N 1
ATOM 690 C CA . LYS A 1 91 ? 19.693 1.184 10.873 1.00 35.09 91 LYS A CA 1
ATOM 691 C C . LYS A 1 91 ? 19.211 -0.271 10.946 1.00 35.09 91 LYS A C 1
ATOM 693 O O . LYS A 1 91 ? 19.220 -0.862 12.024 1.00 35.09 91 LYS A O 1
ATOM 698 N N . ALA A 1 92 ? 18.728 -0.809 9.829 1.00 37.81 92 ALA A N 1
ATOM 699 C CA . ALA A 1 92 ? 18.143 -2.141 9.763 1.00 37.81 92 ALA A CA 1
ATOM 700 C C . ALA A 1 92 ? 19.218 -3.198 10.058 1.00 37.81 92 ALA A C 1
ATOM 702 O O . ALA A 1 92 ? 20.139 -3.398 9.269 1.00 37.81 92 ALA A O 1
ATOM 703 N N . ILE A 1 93 ? 19.128 -3.837 11.227 1.00 38.06 93 ILE A N 1
ATOM 704 C CA . ILE A 1 93 ? 19.928 -5.025 11.568 1.00 38.06 93 ILE A CA 1
ATOM 705 C C . ILE A 1 93 ? 19.144 -6.306 11.232 1.00 38.06 93 ILE A C 1
ATOM 707 O O . ILE A 1 93 ? 19.753 -7.355 11.059 1.00 38.06 93 ILE A O 1
ATOM 711 N N . ASP A 1 94 ? 17.819 -6.219 11.057 1.00 34.69 94 ASP A N 1
ATOM 712 C CA . ASP A 1 94 ? 16.969 -7.361 10.715 1.00 34.69 94 ASP A CA 1
ATOM 713 C C . ASP A 1 94 ? 15.660 -6.874 10.055 1.00 34.69 94 ASP A C 1
ATOM 715 O O . ASP A 1 94 ? 14.960 -6.031 10.616 1.00 34.69 94 ASP A O 1
ATOM 719 N N . THR A 1 95 ? 15.348 -7.334 8.839 1.00 40.16 95 THR A N 1
ATOM 720 C CA . THR A 1 95 ? 14.219 -6.856 8.004 1.00 40.16 95 THR A CA 1
ATOM 721 C C . THR A 1 95 ? 12.967 -7.734 8.104 1.00 40.16 95 THR A C 1
ATOM 723 O O . THR A 1 95 ? 12.000 -7.531 7.374 1.00 40.16 95 THR A O 1
ATOM 726 N N . THR A 1 96 ? 12.947 -8.694 9.028 1.00 41.94 96 THR A N 1
ATOM 727 C CA . THR A 1 96 ? 11.976 -9.799 9.016 1.00 41.94 96 THR A CA 1
ATOM 728 C C . THR A 1 96 ? 10.638 -9.502 9.731 1.00 41.94 96 THR A C 1
ATOM 730 O O . THR A 1 96 ? 9.792 -10.383 9.804 1.00 41.94 96 THR A O 1
ATOM 733 N N . ALA A 1 97 ? 10.404 -8.289 10.261 1.00 36.47 97 ALA A N 1
ATOM 734 C CA . ALA A 1 97 ? 9.202 -7.990 11.074 1.00 36.47 97 ALA A CA 1
ATOM 735 C C . ALA A 1 97 ? 8.706 -6.522 11.041 1.00 36.47 97 ALA A C 1
ATOM 737 O O . ALA A 1 97 ? 7.937 -6.095 11.909 1.00 36.47 97 ALA A O 1
ATOM 738 N N . ALA A 1 98 ? 9.145 -5.711 10.071 1.00 45.19 98 ALA A N 1
ATOM 739 C CA . ALA A 1 98 ? 8.798 -4.284 10.045 1.00 45.19 98 ALA A CA 1
ATOM 740 C C . ALA A 1 98 ? 7.295 -4.035 9.787 1.00 45.19 98 ALA A C 1
ATOM 742 O O . ALA A 1 98 ? 6.712 -3.143 10.401 1.00 45.19 98 ALA A O 1
ATOM 743 N N . GLY A 1 99 ? 6.655 -4.862 8.949 1.00 43.66 99 GLY A N 1
ATOM 744 C CA . GLY A 1 99 ? 5.215 -4.777 8.670 1.00 43.66 99 GLY A CA 1
ATOM 745 C C . GLY A 1 99 ? 4.343 -5.119 9.884 1.00 43.66 99 GLY A C 1
ATOM 746 O O . GLY A 1 99 ? 3.424 -4.373 10.212 1.00 43.66 99 GLY A O 1
ATOM 747 N N . ASP A 1 100 ? 4.685 -6.183 10.616 1.00 51.84 100 ASP A N 1
ATOM 748 C CA . ASP A 1 100 ? 3.933 -6.614 11.805 1.00 51.84 100 ASP A CA 1
ATOM 749 C C . ASP A 1 100 ? 4.045 -5.615 12.968 1.00 51.84 100 ASP A C 1
ATOM 751 O O . ASP A 1 100 ? 3.113 -5.456 13.758 1.00 51.84 100 ASP A O 1
ATOM 755 N N . THR A 1 101 ? 5.160 -4.881 13.050 1.00 47.00 101 THR A N 1
ATOM 756 C CA . THR A 1 101 ? 5.363 -3.850 14.081 1.00 47.00 101 THR A CA 1
ATOM 757 C C . THR A 1 101 ? 4.500 -2.608 13.830 1.00 47.00 101 THR A C 1
ATOM 759 O O . THR A 1 101 ? 4.010 -2.009 14.784 1.00 47.00 101 THR A O 1
ATOM 762 N N . PHE A 1 102 ? 4.263 -2.234 12.567 1.00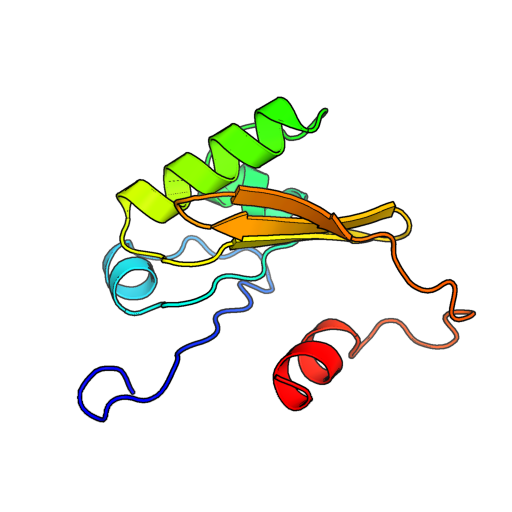 49.81 102 PHE A N 1
ATOM 763 C CA . PHE A 1 102 ? 3.351 -1.134 12.231 1.00 49.81 102 PHE A CA 1
ATOM 764 C C . PHE A 1 102 ? 1.890 -1.506 12.524 1.00 49.81 102 PHE A C 1
ATOM 766 O O . PHE A 1 102 ? 1.150 -0.709 13.093 1.00 49.81 102 PHE A O 1
ATOM 773 N N . ILE A 1 103 ? 1.504 -2.750 12.224 1.00 49.62 103 ILE A N 1
ATOM 774 C CA . ILE A 1 103 ? 0.160 -3.283 12.495 1.00 49.62 103 ILE A CA 1
ATOM 775 C C . ILE A 1 103 ? -0.128 -3.352 14.003 1.00 49.62 103 ILE A C 1
ATOM 777 O O . ILE A 1 103 ? -1.252 -3.100 14.420 1.00 49.62 103 ILE A O 1
ATOM 781 N N . GLY A 1 104 ? 0.873 -3.660 14.832 1.00 37.31 104 GLY A N 1
ATOM 782 C CA . GLY A 1 104 ? 0.718 -3.717 16.290 1.00 37.31 104 GLY A CA 1
ATOM 783 C C . GLY A 1 104 ? 0.649 -2.360 17.004 1.00 37.31 104 GLY A C 1
ATOM 784 O O . GLY A 1 104 ? 0.347 -2.331 18.196 1.00 37.31 104 GLY A O 1
ATOM 785 N N . ALA A 1 105 ? 0.952 -1.255 16.316 1.00 43.62 105 ALA A N 1
ATOM 786 C CA . ALA A 1 105 ? 0.962 0.094 16.887 1.00 43.62 105 ALA A CA 1
ATOM 787 C C . ALA A 1 105 ? -0.235 0.968 16.457 1.00 43.62 105 ALA A C 1
ATOM 789 O O . ALA A 1 105 ? -0.377 2.072 16.990 1.00 43.62 105 ALA A O 1
ATOM 790 N N . PHE A 1 106 ? -1.060 0.493 15.516 1.00 46.44 106 PHE A N 1
ATOM 791 C CA . PHE A 1 106 ? -2.302 1.140 15.074 1.00 46.44 106 PHE A CA 1
ATOM 792 C C . PHE A 1 106 ? -3.484 0.719 15.959 1.00 46.44 106 PHE A C 1
ATOM 794 O O . PHE A 1 106 ? -4.268 1.609 16.358 1.00 46.44 106 PHE A O 1
#